Protein 3D79 (pdb70)

Foldseek 3Di:
DKAWDDLVLLVVQLVQCCVQFNNVVSVVLGDSPWTWIWDDPDDQWIFIATNNAGFWIDGPSDIDGALVNVQVVLVVDQCVPTGQEFEFEPVCQVCLLVPDADWLLGTQAHHQQFAFQDKHWYAYDPSRRTFFIFTARHHRVVSNVDNGDGGTDTDHGCPDPVNVVRD

Solvent-accessible surface area: 8976 Å² total; per-residue (Å²): 176,104,105,116,20,60,147,164,50,8,106,91,5,39,50,24,0,32,155,19,7,33,100,126,35,1,124,150,5,3,62,133,176,30,106,6,45,16,21,102,66,61,179,96,1,49,10,0,18,1,78,86,98,35,15,0,0,34,70,157,86,78,1,0,0,0,0,22,4,0,73,85,19,15,99,109,82,73,1,71,148,20,39,29,33,0,4,0,43,151,50,18,29,81,118,3,24,131,44,41,21,1,84,1,82,10,18,71,32,1,26,87,51,2,141,127,53,26,26,0,0,0,0,20,77,150,150,1,65,5,7,0,0,0,61,2,74,18,30,0,129,60,1,99,149,106,107,183,35,83,0,0,101,21,35,2,27,11,164,28,132,9,54,100,104,13,73

Organism: Pyrococcus horikoshii (strain ATCC 700860 / DSM 12428 / JCM 9974 / NBRC 100139 / OT-3) (NCBI:txid70601)

Nearest PDB structures (foldseek)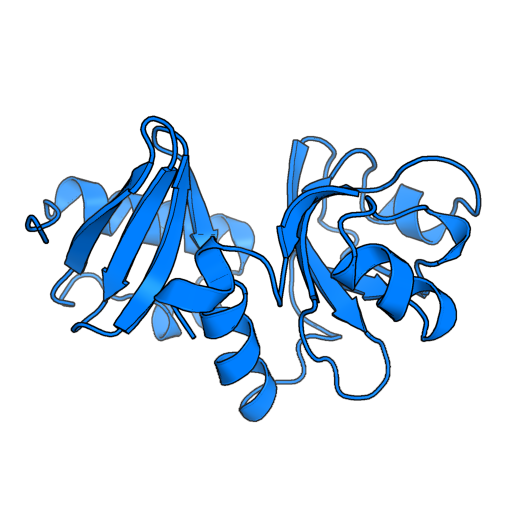:
  3d79-assembly1_A  TM=1.006E+00  e=1.128E-37  Pyrococcus horikoshii
  1q7h-assembly1_A  TM=8.222E-01  e=7.011E-16  Thermoplasma acidophilum DSM 1728
  3r90-assembly1_D  TM=7.832E-01  e=5.324E-13  Homo sapiens
  2cx1-assembly1_A  TM=7.766E-01  e=1.060E-12  Aeropyrum pernix K1
  1it7-assembly1_B  TM=7.698E-01  e=1.100E-09  Pyrococcus horikoshii

Structure (mmCIF, N/CA/C/O backbone):
data_3D79
#
_entry.id   3D79
#
_cell.length_a   52.921
_cell.length_b   52.921
_cell.length_c   133.313
_cell.angle_alpha   90.000
_cell.angle_beta   90.000
_cell.angle_gamma   120.000
#
_symmetry.space_group_name_H-M   'P 32 2 1'
#
loop_
_entity.id
_entity.type
_entity.pdbx_description
1 polymer 'Putative uncharacterized protein PH0734'
2 water water
#
loop_
_atom_site.group_PDB
_atom_site.id
_atom_site.type_symbol
_atom_site.label_atom_id
_atom_site.label_alt_id
_atom_site.label_comp_id
_atom_site.label_asym_id
_atom_site.label_entity_id
_atom_site.label_seq_id
_atom_site.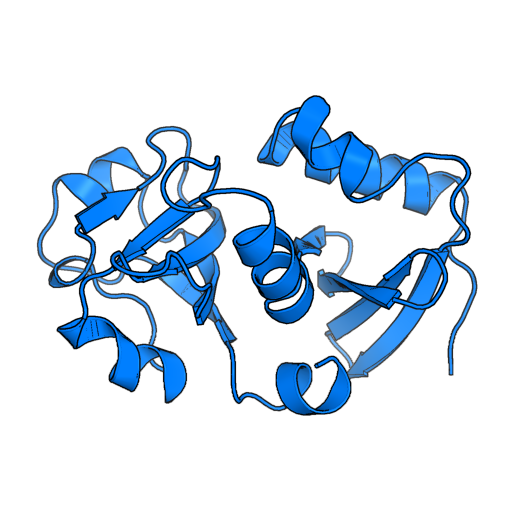pdbx_PDB_ins_code
_atom_site.Cartn_x
_atom_site.Cartn_y
_atom_site.Cartn_z
_atom_site.occupancy
_atom_site.B_iso_or_equiv
_atom_site.auth_seq_id
_atom_site.auth_comp_id
_atom_site.auth_asym_id
_atom_site.auth_atom_id
_atom_site.pdbx_PDB_model_num
ATOM 1 N N . ILE A 1 12 ? -25.182 31.653 26.703 1.00 35.99 5 ILE A N 1
ATOM 2 C CA . ILE A 1 12 ? -24.635 32.428 27.859 1.00 35.97 5 ILE A CA 1
ATOM 3 C C . ILE A 1 12 ? -23.106 32.412 27.901 1.00 35.57 5 ILE A C 1
ATOM 4 O O . ILE A 1 12 ? -22.473 31.398 27.593 1.00 35.55 5 ILE A O 1
ATOM 9 N N . LYS A 1 13 ? -22.525 33.543 28.292 1.00 34.91 6 LYS A N 1
ATOM 10 C CA . LYS A 1 13 ? -21.074 33.688 28.341 1.00 34.25 6 LYS A CA 1
ATOM 11 C C . LYS A 1 13 ? -20.510 33.362 29.724 1.00 33.49 6 LYS A C 1
ATOM 12 O O . LYS A 1 13 ? -20.934 33.936 30.730 1.00 33.85 6 LYS A O 1
ATOM 18 N N . HIS A 1 14 ? -19.561 32.429 29.757 1.00 32.26 7 HIS A N 1
ATOM 19 C CA . HIS A 1 14 ? -18.895 32.012 30.988 1.00 31.06 7 HIS A CA 1
ATOM 20 C C . HIS A 1 14 ? -17.450 32.500 30.971 1.00 29.74 7 HIS A C 1
ATOM 21 O O . HIS A 1 14 ? -16.806 32.456 29.923 1.00 29.50 7 HIS A O 1
ATOM 28 N N . PRO A 1 15 ? -16.929 32.958 32.127 1.00 28.38 8 PRO A N 1
ATOM 29 C CA . PRO A 1 15 ? -15.551 33.448 32.150 1.00 27.16 8 PRO A CA 1
ATOM 30 C C . PRO A 1 15 ? -14.531 32.343 31.881 1.00 25.89 8 PRO A C 1
ATOM 31 O O . PRO A 1 15 ? -14.700 31.211 32.343 1.00 25.66 8 PRO A O 1
ATOM 35 N N . LEU A 1 16 ? -13.488 32.676 31.127 1.00 24.16 9 LEU A N 1
ATOM 36 C CA . LEU A 1 16 ? -12.406 31.740 30.881 1.00 22.92 9 LEU A CA 1
ATOM 37 C C . LEU A 1 16 ? -11.351 31.905 31.963 1.00 21.78 9 LEU A C 1
ATOM 38 O O . LEU A 1 16 ? -10.997 33.033 32.320 1.00 21.38 9 LEU A O 1
ATOM 43 N N . SER A 1 17 ? -10.851 30.780 32.474 1.00 20.55 10 SER A N 1
ATOM 44 C CA . SER A 1 17 ? -9.807 30.783 33.502 1.00 19.49 10 SER A CA 1
ATOM 45 C C . SER A 1 17 ? -8.492 31.345 32.967 1.00 18.58 10 SER A C 1
ATOM 46 O O . SER A 1 17 ? -8.226 31.292 31.766 1.00 17.95 10 SER A O 1
ATOM 49 N N . LYS A 1 18 ? -7.679 31.881 33.875 1.00 17.77 11 LYS A N 1
ATOM 50 C CA . LYS A 1 18 ? -6.338 32.371 33.558 1.00 17.15 11 LYS A CA 1
ATOM 51 C C . LYS A 1 18 ? -5.476 31.288 32.898 1.00 17.54 11 LYS A C 1
ATOM 52 O O . LYS A 1 18 ? -4.739 31.566 31.953 1.00 17.08 11 LYS A O 1
ATOM 58 N N . LYS A 1 19 ? -5.570 30.060 33.409 1.00 17.95 12 LYS A N 1
ATOM 59 C CA . LYS A 1 19 ? -4.860 28.927 32.818 1.00 18.57 12 LYS A CA 1
ATOM 60 C C . LYS A 1 19 ? -5.250 28.753 31.345 1.00 18.16 12 LYS A C 1
ATOM 61 O O . LYS A 1 19 ? -4.383 28.595 30.477 1.00 18.33 12 LYS A O 1
ATOM 67 N N . ASP A 1 20 ? -6.550 28.808 31.065 1.00 17.84 13 ASP A N 1
ATOM 68 C CA . ASP A 1 20 ? -7.035 28.681 29.694 1.00 18.20 13 ASP A CA 1
ATOM 69 C C . ASP A 1 20 ? -6.617 29.855 28.809 1.00 17.52 13 ASP A C 1
ATOM 70 O O . ASP A 1 20 ? -6.244 29.657 27.653 1.00 17.41 13 ASP A O 1
ATOM 75 N N . VAL A 1 21 ? -6.658 31.071 29.358 1.00 16.89 14 VAL A N 1
ATOM 76 C CA . VAL A 1 21 ? -6.203 32.259 28.624 1.00 16.13 14 VAL A CA 1
ATOM 77 C C . VAL A 1 21 ? -4.738 32.098 28.205 1.00 15.92 14 VAL A C 1
ATOM 78 O O . VAL A 1 21 ? -4.378 32.341 27.051 1.00 15.48 14 VAL A O 1
ATOM 82 N N . LYS A 1 22 ? -3.901 31.663 29.140 1.00 15.97 15 LYS A N 1
ATOM 83 C CA . LYS A 1 22 ? -2.484 31.482 28.861 1.00 16.05 15 LYS A CA 1
ATOM 84 C C . LYS A 1 22 ? -2.250 30.419 27.789 1.00 16.34 15 LYS A C 1
ATOM 85 O O . LYS A 1 22 ? -1.366 30.570 26.946 1.00 16.08 15 LYS A O 1
ATOM 91 N N . GLU A 1 23 ? -3.050 29.358 27.815 1.00 16.62 16 GLU A N 1
ATOM 92 C CA . GLU A 1 23 ? -2.921 28.306 26.804 1.00 17.40 16 GLU A CA 1
ATOM 93 C C . GLU A 1 23 ? -3.332 28.802 25.414 1.00 16.72 16 GLU A C 1
ATOM 94 O O . GLU A 1 23 ? -2.717 28.418 24.419 1.00 16.78 16 GLU A O 1
ATOM 100 N N . ILE A 1 24 ? -4.349 29.661 25.341 1.00 16.00 17 ILE A N 1
ATOM 101 C CA . ILE A 1 24 ? -4.730 30.265 24.059 1.00 15.57 17 ILE A CA 1
ATOM 102 C C . ILE A 1 24 ? -3.576 31.118 23.531 1.00 15.24 17 ILE A C 1
ATOM 103 O O . ILE A 1 24 ? -3.194 31.006 22.369 1.00 14.77 17 ILE A O 1
ATOM 108 N N . ILE A 1 25 ? -2.998 31.949 24.398 1.00 14.85 18 ILE A N 1
ATOM 109 C CA . ILE A 1 25 ? -1.845 32.764 24.015 1.00 14.67 18 ILE A CA 1
ATOM 110 C C . ILE A 1 25 ? -0.704 31.893 23.479 1.00 14.69 18 ILE A C 1
ATOM 111 O O . ILE A 1 25 ? -0.103 32.208 22.447 1.00 14.29 18 ILE A O 1
ATOM 116 N N . ALA A 1 26 ? -0.422 30.798 24.183 1.00 14.82 19 ALA A N 1
ATOM 117 C CA . ALA A 1 26 ? 0.618 29.858 23.770 1.00 15.29 19 ALA A CA 1
ATOM 118 C C . ALA A 1 26 ? 0.347 29.306 22.366 1.00 15.46 19 ALA A C 1
ATOM 119 O O . ALA A 1 26 ? 1.238 29.293 21.514 1.00 15.91 19 ALA A O 1
ATOM 121 N N . GLN A 1 27 ? -0.892 28.889 22.126 1.00 15.84 20 GLN A N 1
ATOM 122 C CA . GLN A 1 27 ? -1.292 28.354 20.823 1.00 16.55 20 GLN A CA 1
ATOM 123 C C . GLN A 1 27 ? -1.141 29.392 19.711 1.00 16.50 20 GLN A C 1
ATOM 124 O O . GLN A 1 27 ? -0.562 29.107 18.667 1.00 16.93 20 GLN A O 1
ATOM 130 N N . LEU A 1 28 ? -1.644 30.602 19.950 1.00 16.58 21 LEU A N 1
ATOM 131 C CA . LEU A 1 28 ? -1.553 31.682 18.969 1.00 16.63 21 LEU A CA 1
ATOM 132 C C . LEU A 1 28 ? -0.103 32.048 18.670 1.00 17.08 21 LEU A C 1
ATOM 133 O O . LEU A 1 28 ? 0.266 32.277 17.519 1.00 17.32 21 LEU A O 1
ATOM 138 N N . SER A 1 29 ? 0.721 32.085 19.714 1.00 17.27 22 SER A N 1
ATOM 139 C CA . SER A 1 29 ? 2.134 32.423 19.558 1.00 17.99 22 SER A CA 1
ATOM 140 C C . SER A 1 29 ? 2.878 31.403 18.701 1.00 17.74 22 SER A C 1
ATOM 141 O O . SER A 1 29 ? 3.726 31.771 17.887 1.00 17.91 22 SER A O 1
ATOM 144 N N . GLN A 1 30 ? 2.549 30.128 18.874 1.00 18.14 23 GLN A N 1
ATOM 145 C CA . GLN A 1 30 ? 3.165 29.084 18.062 1.00 18.45 23 GLN A CA 1
ATOM 146 C C . GLN A 1 30 ? 2.751 29.216 16.597 1.00 18.34 23 GLN A C 1
ATOM 147 O O . GLN A 1 30 ? 3.583 29.094 15.695 1.00 18.62 23 GLN A O 1
ATOM 153 N N . MET A 1 31 ? 1.467 29.479 16.377 1.00 17.55 24 MET A N 1
ATOM 154 C CA . MET A 1 31 ? 0.912 29.546 15.026 1.00 17.42 24 MET A CA 1
ATOM 155 C C . MET A 1 31 ? 1.323 30.805 14.268 1.00 17.48 24 MET A C 1
ATOM 156 O O . MET A 1 31 ? 1.724 30.726 13.103 1.00 18.06 24 MET A O 1
ATOM 161 N N . PHE A 1 32 ? 1.233 31.961 14.929 1.00 17.65 25 PHE A N 1
ATOM 162 C CA . PHE A 1 32 ? 1.390 33.257 14.250 1.00 18.15 25 PHE A CA 1
ATOM 163 C C . PHE A 1 32 ? 2.645 34.035 14.625 1.00 19.16 25 PHE A C 1
ATOM 164 O O . PHE A 1 32 ? 2.959 35.054 14.002 1.00 19.07 25 PHE A O 1
ATOM 172 N N . GLY A 1 33 ? 3.347 33.562 15.647 1.00 20.12 26 GLY A N 1
ATOM 173 C CA . GLY A 1 33 ? 4.446 34.321 16.217 1.00 21.73 26 GLY A CA 1
ATOM 174 C C . GLY A 1 33 ? 3.916 35.226 17.307 1.00 22.98 26 GLY A C 1
ATOM 175 O O . GLY A 1 33 ? 2.749 35.631 17.286 1.00 22.70 26 GLY A O 1
ATOM 176 N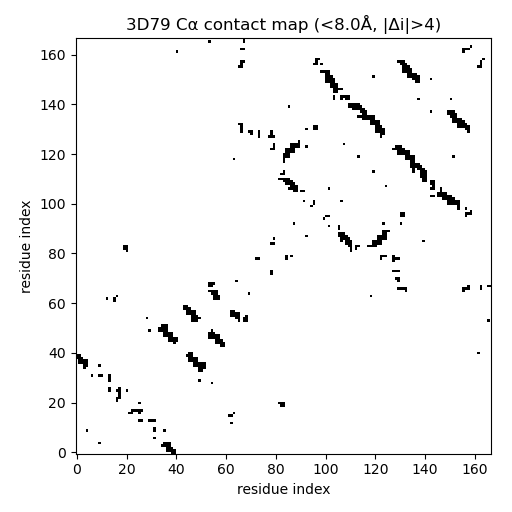 N . GLU A 1 34 ? 4.786 35.554 18.256 1.00 24.25 27 GLU A N 1
ATOM 177 C CA . GLU A 1 34 ? 4.394 36.317 19.437 1.00 25.88 27 GLU A CA 1
ATOM 178 C C . GLU A 1 34 ? 3.830 37.702 19.095 1.00 26.15 27 GLU A C 1
ATOM 179 O O . GLU A 1 34 ? 2.919 38.177 19.770 1.00 26.59 27 GLU A O 1
ATOM 185 N N . GLU A 1 35 ? 4.345 38.331 18.040 1.00 26.84 28 GLU A N 1
ATOM 186 C CA . GLU A 1 35 ? 3.903 39.675 17.652 1.00 27.39 28 GLU A CA 1
ATOM 187 C C . GLU A 1 35 ? 2.429 39.729 17.234 1.00 27.13 28 GLU A C 1
ATOM 188 O O . GLU A 1 35 ? 1.655 40.525 17.777 1.00 27.50 28 GLU A O 1
ATOM 194 N N . ILE A 1 36 ? 2.048 38.887 16.275 1.00 26.38 29 ILE A N 1
ATOM 195 C CA . ILE A 1 36 ? 0.659 38.821 15.814 1.00 25.63 29 ILE A CA 1
ATOM 196 C C . ILE A 1 36 ? -0.266 38.361 16.942 1.00 25.21 29 ILE A C 1
ATOM 197 O O . ILE A 1 36 ? -1.326 38.957 17.168 1.00 25.05 29 ILE A O 1
ATOM 202 N N . ALA A 1 37 ? 0.155 37.317 17.654 1.00 24.74 30 ALA A N 1
ATOM 203 C CA . ALA A 1 37 ? -0.593 36.771 18.784 1.00 24.70 30 ALA A CA 1
ATOM 204 C C . ALA A 1 37 ? -0.905 37.820 19.850 1.00 24.70 30 ALA A C 1
ATOM 205 O O . ALA A 1 37 ? -2.023 37.871 20.365 1.00 24.47 30 ALA A O 1
ATOM 207 N N . ARG A 1 38 ? 0.087 38.656 20.162 1.00 24.99 31 ARG A N 1
ATOM 208 C CA . ARG A 1 38 ? -0.035 39.664 21.218 1.00 25.65 31 ARG A CA 1
ATOM 209 C C . ARG A 1 38 ? -1.174 40.644 20.962 1.00 24.75 31 ARG A C 1
ATOM 210 O O . ARG A 1 38 ? -1.869 41.047 21.895 1.00 25.14 31 ARG A O 1
ATOM 218 N N . LYS A 1 39 ? -1.377 41.019 19.702 1.00 24.14 32 LYS A N 1
ATOM 219 C CA . LYS A 1 39 ? -2.470 41.929 19.374 1.00 23.76 32 LYS A CA 1
ATOM 220 C C . LYS A 1 39 ? -3.836 41.246 19.457 1.00 22.69 32 LYS A C 1
ATOM 221 O O . LYS A 1 39 ? -4.844 41.910 19.685 1.00 22.77 32 LYS A O 1
ATOM 227 N N . MET A 1 40 ? -3.863 39.923 19.299 1.00 21.14 33 MET A N 1
ATOM 228 C CA . MET A 1 40 ? -5.120 39.176 19.381 1.00 19.83 33 MET A CA 1
ATOM 229 C C . MET A 1 40 ? -5.576 38.939 20.815 1.00 19.23 33 MET A C 1
ATOM 230 O O . MET A 1 40 ? -6.773 38.915 21.087 1.00 19.18 33 MET A O 1
ATOM 235 N N . LEU A 1 41 ? -4.620 38.736 21.717 1.00 18.00 34 LEU A N 1
ATOM 236 C CA . LEU A 1 41 ? -4.923 38.398 23.110 1.00 17.77 34 LEU A CA 1
ATOM 237 C C . LEU A 1 41 ? -3.719 38.622 24.019 1.00 17.58 34 LEU A C 1
ATOM 238 O O . LEU A 1 41 ? -2.603 38.197 23.711 1.00 17.61 34 LEU A O 1
ATOM 243 N N . ASN A 1 42 ? -3.949 39.274 25.152 1.00 17.76 35 ASN A N 1
ATOM 244 C CA . ASN A 1 42 ? -2.919 39.351 26.181 1.00 17.81 35 ASN A CA 1
ATOM 245 C C . ASN A 1 42 ? -3.431 38.790 27.494 1.00 17.16 35 ASN A C 1
ATOM 246 O O . ASN A 1 42 ? -4.647 38.664 27.691 1.00 17.12 35 ASN A O 1
ATOM 251 N N . LYS A 1 43 ? -2.506 38.458 28.389 1.00 16.76 36 LYS A N 1
ATOM 252 C CA . LYS A 1 43 ? -2.844 37.708 29.606 1.00 16.73 36 LYS A CA 1
ATOM 253 C C . LYS A 1 43 ? -3.707 38.475 30.606 1.00 16.53 36 LYS A C 1
ATOM 254 O O . LYS A 1 43 ? -4.126 37.919 31.619 1.00 16.38 36 LYS A O 1
ATOM 260 N N . LYS A 1 44 ? -3.961 39.752 30.324 1.00 16.61 37 LYS A N 1
ATOM 261 C CA . LYS A 1 44 ? -4.779 40.576 31.214 1.00 17.11 37 LYS A CA 1
ATOM 262 C C . LYS A 1 44 ? -6.194 40.823 30.685 1.00 17.11 37 LYS A C 1
ATOM 263 O O . LYS A 1 44 ? -7.014 41.417 31.382 1.00 17.24 37 LYS A O 1
ATOM 269 N N . ASP A 1 45 ? -6.484 40.347 29.470 1.00 17.26 38 ASP A N 1
ATOM 270 C CA . ASP A 1 45 ? -7.789 40.577 28.836 1.00 17.70 38 ASP A CA 1
ATOM 271 C C . ASP A 1 45 ? -8.918 39.810 29.521 1.00 17.79 38 ASP A C 1
ATOM 272 O O . ASP A 1 45 ? -8.700 38.724 30.055 1.00 17.72 38 ASP A O 1
ATOM 277 N N . GLU A 1 46 ? -10.123 40.377 29.497 1.00 18.12 39 GLU A N 1
ATOM 278 C CA . GLU A 1 46 ? -11.299 39.663 29.973 1.00 18.78 39 GLU A CA 1
ATOM 279 C C . GLU A 1 46 ? -11.764 38.716 28.876 1.00 18.61 39 GLU A C 1
ATOM 280 O O . GLU A 1 46 ? -12.203 39.158 27.813 1.00 18.90 39 GLU A O 1
ATOM 286 N N . VAL A 1 47 ? -11.661 37.418 29.143 1.00 18.39 40 VAL A N 1
ATOM 287 C CA . VAL A 1 47 ? -11.976 36.402 28.146 1.00 18.19 40 VAL A CA 1
ATOM 288 C C . VAL A 1 47 ? -13.185 35.593 28.595 1.00 18.78 40 VAL A C 1
ATOM 289 O O . VAL A 1 47 ? -13.278 35.186 29.754 1.00 18.67 40 VAL A O 1
ATOM 293 N N . LYS A 1 48 ? -14.116 35.392 27.669 1.00 19.18 41 LYS A N 1
ATOM 294 C CA . LYS A 1 48 ? -15.354 34.685 27.952 1.00 20.10 41 LYS A CA 1
ATOM 295 C C . LYS A 1 48 ? -15.581 33.624 26.888 1.00 20.38 41 LYS A C 1
ATOM 296 O O . LYS A 1 48 ? -15.028 33.705 25.790 1.00 20.05 41 LYS A O 1
ATOM 302 N N . VAL A 1 49 ? -16.385 32.621 27.215 1.00 20.93 42 VAL A N 1
ATOM 303 C CA . VAL A 1 49 ? -16.720 31.587 26.239 1.00 21.24 42 VAL A CA 1
ATOM 304 C C . VAL A 1 49 ? -18.232 31.457 26.098 1.00 21.37 42 VAL A C 1
ATOM 305 O O . VAL A 1 49 ? -18.958 31.429 27.098 1.00 21.66 42 VAL A O 1
ATOM 309 N N . ALA A 1 50 ? -18.687 31.406 24.849 1.00 21.14 43 ALA A N 1
ATOM 310 C CA . ALA A 1 50 ? -20.089 31.165 24.523 1.00 21.43 43 ALA A CA 1
ATOM 311 C C . ALA A 1 50 ? -20.206 29.903 23.682 1.00 21.48 43 ALA A C 1
ATOM 312 O O . ALA A 1 50 ? -19.312 29.580 22.901 1.00 21.45 43 ALA A O 1
ATOM 314 N N . GLU A 1 51 ? -21.305 29.178 23.854 1.00 21.71 44 GLU A N 1
ATOM 315 C CA . GLU A 1 51 ? -21.531 27.977 23.066 1.00 22.10 44 GLU A CA 1
ATOM 316 C C . GLU A 1 51 ? -22.167 28.335 21.732 1.00 21.97 44 GLU A C 1
ATOM 317 O O . GLU A 1 51 ? -23.137 29.093 21.683 1.00 22.28 44 GLU A O 1
ATOM 323 N N . PHE A 1 52 ? -21.605 27.801 20.650 1.00 21.93 45 PHE A N 1
ATOM 324 C CA . PHE A 1 52 ? -22.286 27.838 19.363 1.00 21.90 45 PHE A CA 1
ATOM 325 C C . PHE A 1 52 ? -23.090 26.548 19.187 1.00 22.07 45 PHE A C 1
ATOM 326 O O . PHE A 1 52 ? -24.292 26.594 18.942 1.00 22.18 45 PHE A O 1
ATOM 334 N N . ASP A 1 53 ? -22.410 25.410 19.288 1.00 22.44 46 ASP A N 1
ATOM 335 C CA . ASP A 1 53 ? -23.082 24.103 19.337 1.00 22.87 46 ASP A CA 1
ATOM 336 C C . ASP A 1 53 ? -22.318 23.131 20.232 1.00 22.97 46 ASP A C 1
ATOM 337 O O . ASP A 1 53 ? -21.428 23.543 20.973 1.00 23.05 46 ASP A O 1
ATOM 342 N N . LYS A 1 54 ? -22.655 21.844 20.166 1.00 23.18 47 LYS A N 1
ATOM 343 C CA . LYS A 1 54 ? -22.117 20.880 21.130 1.00 23.15 47 LYS A CA 1
ATOM 344 C C . LYS A 1 54 ? -20.657 20.478 20.904 1.00 23.21 47 LYS A C 1
ATOM 345 O O . LYS A 1 54 ? -20.053 19.822 21.759 1.00 23.31 47 LYS A O 1
ATOM 351 N N . THR A 1 55 ? -20.091 20.868 19.764 1.00 23.12 48 THR A N 1
ATOM 352 C CA . THR A 1 55 ? -18.677 20.626 19.516 1.00 23.17 48 THR A CA 1
ATOM 353 C C . THR A 1 55 ? -17.894 21.933 19.318 1.00 22.41 48 THR A C 1
ATOM 354 O O . THR A 1 55 ? -16.675 21.903 19.147 1.00 22.76 48 THR A O 1
ATOM 358 N N . THR A 1 56 ? -18.595 23.065 19.371 1.00 21.64 49 THR A N 1
ATOM 359 C CA . THR A 1 56 ? -18.018 24.352 18.957 1.00 21.00 49 THR A CA 1
ATOM 360 C C . THR A 1 56 ? -18.303 25.480 19.938 1.00 20.46 49 THR A C 1
ATOM 361 O O . THR A 1 56 ? -19.456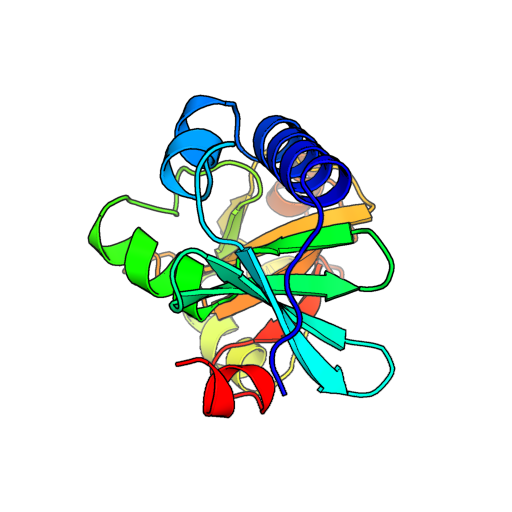 25.759 20.261 1.00 20.58 49 THR A O 1
ATOM 365 N N . GLU A 1 57 ? -17.239 26.140 20.391 1.00 20.01 50 GLU A N 1
ATOM 366 C CA . GLU A 1 57 ? -17.370 27.296 21.271 1.00 19.43 50 GLU A CA 1
ATOM 367 C C . GLU A 1 57 ? -16.814 28.542 20.594 1.00 18.70 50 GLU A C 1
ATOM 368 O O . GLU A 1 57 ? -15.958 28.446 19.717 1.00 18.66 50 GLU A O 1
ATOM 374 N N . ILE A 1 58 ? -17.319 29.698 21.018 1.00 18.10 51 ILE A N 1
ATOM 375 C CA . ILE A 1 58 ? -16.825 31.004 20.583 1.00 17.51 51 ILE A CA 1
ATOM 376 C C . ILE A 1 58 ? -16.115 31.662 21.767 1.00 17.12 51 ILE A C 1
ATOM 377 O O . ILE A 1 58 ? -16.674 31.766 22.857 1.00 17.08 51 ILE A O 1
ATOM 382 N N . ILE A 1 59 ? -14.870 32.072 21.557 1.00 16.45 52 ILE A N 1
ATOM 383 C CA . ILE A 1 59 ? -14.104 32.735 22.607 1.00 15.99 52 ILE A CA 1
ATOM 384 C C . ILE A 1 59 ? -14.118 34.237 22.342 1.00 15.85 52 ILE A C 1
ATOM 385 O O . ILE A 1 59 ? -13.710 34.683 21.266 1.00 15.24 52 ILE A O 1
ATOM 390 N N . LEU A 1 60 ? -14.592 34.996 23.329 1.00 16.33 53 LEU A N 1
ATOM 391 C CA . LEU A 1 60 ? -14.684 36.447 23.240 1.00 16.80 53 LEU A CA 1
ATOM 392 C C . LEU A 1 60 ? -13.577 37.095 24.053 1.00 17.11 53 LEU A C 1
ATOM 393 O O . LEU A 1 60 ? -13.309 36.679 25.179 1.00 17.66 53 LEU A O 1
ATOM 398 N N . VAL A 1 61 ? -12.933 38.100 23.469 1.00 17.23 54 VAL A N 1
ATOM 399 C CA . VAL A 1 61 ? -11.884 38.857 24.149 1.00 17.30 54 VAL A CA 1
ATOM 400 C C . VAL A 1 61 ? -12.391 40.283 24.300 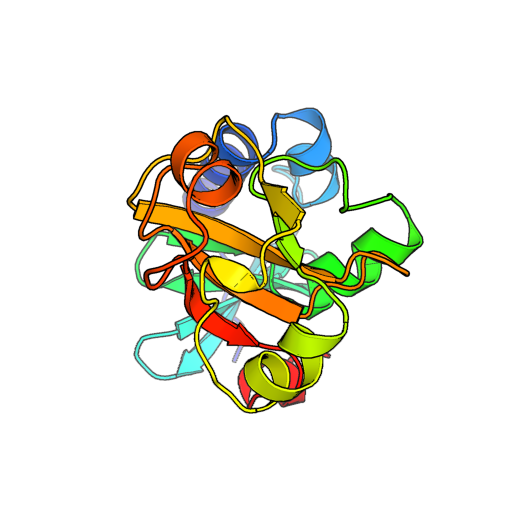1.00 17.78 54 VAL A C 1
ATOM 401 O O . VAL A 1 61 ? -12.608 40.975 23.304 1.00 17.23 54 VAL A O 1
ATOM 405 N N . ASN A 1 62 ? -12.589 40.703 25.548 1.00 18.41 55 ASN A N 1
ATOM 406 C CA . ASN A 1 62 ? -13.219 41.992 25.858 1.00 19.40 55 ASN A CA 1
ATOM 407 C C . ASN A 1 62 ? -14.490 42.204 25.029 1.00 20.04 55 ASN A C 1
ATOM 408 O O . ASN A 1 62 ? -14.676 43.244 24.380 1.00 20.36 55 ASN A O 1
ATOM 413 N N . ASP A 1 63 ? -15.332 41.169 25.054 1.00 20.48 56 ASP A N 1
ATOM 414 C CA . ASP A 1 63 ? -16.655 41.115 24.416 1.00 21.28 56 ASP A CA 1
ATOM 415 C C . ASP A 1 63 ? -16.688 41.038 22.883 1.00 21.13 56 ASP A C 1
ATOM 416 O O . ASP A 1 63 ? -17.769 41.033 22.283 1.00 21.52 56 ASP A O 1
ATOM 421 N N . LYS A 1 64 ? -15.526 40.961 22.242 1.00 20.56 57 LYS A N 1
ATOM 422 C CA . LYS A 1 64 ? -15.515 40.753 20.794 1.00 19.91 57 LYS A CA 1
ATOM 423 C C . LYS A 1 64 ? -15.215 39.289 20.458 1.00 18.84 57 LYS A C 1
ATOM 424 O O . LYS A 1 64 ? -14.273 38.715 20.997 1.00 17.85 57 LYS A O 1
ATOM 430 N N . PRO A 1 65 ? -16.042 38.676 19.588 1.00 17.94 58 PRO A N 1
ATOM 431 C CA . PRO A 1 65 ? -15.797 37.293 19.174 1.00 17.19 58 PRO A CA 1
ATOM 432 C C . PRO A 1 65 ? -14.464 37.193 18.445 1.00 16.54 58 PRO A C 1
ATOM 433 O O . PRO A 1 65 ? -14.261 37.863 17.428 1.00 16.71 58 PRO A O 1
ATOM 437 N N . MET A 1 66 ? -13.559 36.376 18.975 1.00 15.65 59 MET A N 1
ATOM 438 C CA . MET A 1 66 ? -12.211 36.290 18.430 1.00 14.71 59 MET A CA 1
ATOM 439 C C . MET A 1 66 ? -11.846 34.912 17.896 1.00 14.29 59 MET A C 1
ATOM 440 O O . MET A 1 66 ? -11.257 34.810 16.822 1.00 13.76 59 MET A O 1
ATOM 445 N N . PHE A 1 67 ? -12.175 33.861 18.649 1.00 14.18 60 PHE A N 1
ATOM 446 C CA . PHE A 1 67 ? -11.713 32.517 18.293 1.00 14.29 60 PHE A CA 1
ATOM 447 C C . PHE A 1 67 ? -12.806 31.471 18.286 1.00 15.04 60 PHE A C 1
ATOM 448 O O . PHE A 1 67 ? -13.793 31.574 19.021 1.00 14.82 60 PHE A O 1
ATOM 456 N N . ILE A 1 68 ? -12.592 30.460 17.450 1.00 15.65 61 ILE A N 1
ATOM 457 C CA . ILE A 1 68 ? -13.343 29.210 17.515 1.00 16.82 61 ILE A CA 1
ATOM 458 C C . ILE A 1 68 ? -12.600 28.279 18.463 1.00 17.48 61 ILE A C 1
ATOM 459 O O . ILE A 1 68 ? -11.371 28.281 18.502 1.00 17.16 61 ILE A O 1
ATOM 464 N N . ARG A 1 69 ? -13.333 27.504 19.254 1.00 18.90 62 ARG A N 1
ATOM 465 C CA . ARG A 1 69 ? -12.696 26.443 20.018 1.00 20.75 62 ARG A CA 1
ATOM 466 C C . ARG A 1 69 ? -13.367 25.116 19.709 1.00 22.13 62 ARG A C 1
ATOM 467 O O . ARG A 1 69 ? -14.593 25.002 19.754 1.00 21.81 62 ARG A O 1
ATOM 475 N N . ARG A 1 70 ? -12.537 24.148 19.336 1.00 23.96 63 ARG A N 1
ATOM 476 C CA . ARG A 1 70 ? -12.948 22.765 19.147 1.00 26.15 63 ARG A CA 1
ATOM 477 C C . ARG A 1 70 ? -12.116 21.957 20.126 1.00 27.26 63 ARG A C 1
ATOM 478 O O . ARG A 1 70 ? -10.887 21.900 20.000 1.00 27.58 63 ARG A O 1
ATOM 486 N N . LYS A 1 71 ? -12.798 21.341 21.092 1.00 28.62 64 LYS A N 1
ATOM 487 C CA . LYS A 1 71 ? -12.187 20.762 22.302 1.00 29.70 64 LYS A CA 1
ATOM 488 C C . LYS A 1 71 ? -11.274 21.738 23.052 1.00 29.66 64 LYS A C 1
ATOM 489 O O . LYS A 1 71 ? -11.774 22.649 23.720 1.00 30.28 64 LYS A O 1
ATOM 495 N N . ASP A 1 72 ? -9.959 21.573 22.938 1.00 29.25 65 ASP A N 1
ATOM 496 C CA . ASP A 1 72 ? -9.031 22.481 23.606 1.00 28.51 65 ASP A CA 1
ATOM 497 C C . ASP A 1 72 ? -8.208 23.308 22.619 1.00 27.32 65 ASP A C 1
ATOM 498 O O . ASP A 1 72 ? -7.311 24.055 23.029 1.00 27.78 65 ASP A O 1
ATOM 503 N N . LEU A 1 73 ? -8.532 23.196 21.330 1.00 25.28 66 LEU A N 1
ATOM 504 C CA . LEU A 1 73 ? -7.777 23.899 20.287 1.00 23.15 66 LEU A CA 1
ATOM 505 C C . LEU A 1 73 ? -8.528 25.105 19.739 1.00 21.55 66 LEU A C 1
ATOM 506 O O . LEU A 1 73 ? -9.722 25.024 19.451 1.00 20.58 66 LEU A O 1
ATOM 511 N N . ILE A 1 74 ? -7.810 26.218 19.591 1.00 19.47 67 ILE A N 1
ATOM 512 C CA . ILE A 1 74 ? -8.417 27.459 19.127 1.00 17.82 67 ILE A CA 1
ATOM 513 C C . ILE A 1 74 ? -7.827 27.938 17.797 1.00 16.40 67 ILE A C 1
ATOM 514 O O . ILE A 1 74 ? -6.724 27.540 17.400 1.00 15.75 67 ILE A O 1
ATOM 519 N N . PHE A 1 75 ? -8.580 28.800 17.122 1.00 15.12 68 PHE A N 1
ATOM 520 C CA . PHE A 1 75 ? -8.102 29.479 15.921 1.00 14.34 68 PHE A CA 1
ATOM 521 C C . PHE A 1 75 ? -8.945 30.730 15.703 1.00 13.68 68 PHE A C 1
ATOM 522 O O . PHE A 1 75 ? -10.120 30.743 16.055 1.00 13.32 68 PHE A O 1
ATOM 530 N N . PRO A 1 76 ? -8.347 31.804 15.150 1.00 13.48 69 PRO A N 1
ATOM 531 C CA . PRO A 1 76 ? -9.172 32.985 14.879 1.00 13.26 69 PRO A CA 1
ATOM 532 C C . PRO A 1 76 ? -10.408 32.721 14.016 1.00 13.21 69 PRO A C 1
ATOM 533 O O . PRO A 1 76 ? -10.349 31.950 13.055 1.00 13.46 69 PRO A O 1
ATOM 537 N N . LEU A 1 77 ? -11.512 33.373 14.366 1.00 13.43 70 LEU A N 1
ATOM 538 C CA . LEU A 1 77 ? -12.724 33.359 13.548 1.00 13.70 70 LEU A CA 1
ATOM 539 C C . LEU A 1 77 ? -12.511 34.120 12.246 1.00 13.54 70 LEU A C 1
ATOM 540 O O . LEU A 1 77 ? -11.609 34.959 12.146 1.00 14.08 70 LEU A O 1
ATOM 545 N N . VAL A 1 78 ? -13.351 33.837 11.252 1.00 13.68 71 VAL A N 1
ATOM 546 C CA . VAL A 1 78 ? -13.296 34.577 9.986 1.00 13.85 71 VAL A CA 1
ATOM 547 C C . VAL A 1 78 ? -13.535 36.076 10.219 1.00 14.00 71 VAL A C 1
ATOM 548 O O . VAL A 1 78 ? -12.836 36.906 9.625 1.00 14.55 71 VAL A O 1
ATOM 552 N N . ILE A 1 79 ? -14.487 36.420 11.087 1.00 14.44 72 ILE A N 1
ATOM 553 C CA . ILE A 1 79 ? -14.747 37.835 11.414 1.00 15.33 72 ILE A CA 1
ATOM 554 C C . ILE A 1 79 ? -13.514 38.525 12.019 1.00 15.11 72 ILE A C 1
ATOM 555 O O . ILE A 1 79 ? -13.184 39.662 11.642 1.00 15.37 72 ILE A O 1
ATOM 560 N N . ALA A 1 80 ? -12.824 37.830 12.928 1.00 14.76 73 ALA A N 1
ATOM 561 C CA . ALA A 1 80 ? -11.603 38.354 13.548 1.00 15.00 73 ALA A CA 1
ATOM 562 C C . ALA A 1 80 ? -10.521 38.628 12.499 1.00 14.92 73 ALA A C 1
ATOM 563 O O . ALA A 1 80 ? -9.873 39.684 12.511 1.00 14.48 73 ALA A O 1
ATOM 565 N N . LEU A 1 81 ? -10.339 37.674 11.587 1.00 14.69 74 LEU A N 1
ATOM 566 C CA . LEU A 1 81 ? -9.386 37.831 10.497 1.00 15.07 74 LEU A CA 1
ATOM 567 C C . LEU A 1 81 ? -9.825 38.920 9.517 1.00 15.87 74 LEU A C 1
ATOM 568 O O . LEU A 1 81 ? -8.982 39.616 8.940 1.00 15.47 74 LEU A O 1
ATOM 573 N N . TYR A 1 82 ? -11.138 39.053 9.329 1.00 16.46 75 TYR A N 1
ATOM 574 C CA . TYR A 1 82 ? -11.683 40.073 8.430 1.00 18.06 75 TYR A CA 1
ATOM 575 C C . TYR A 1 82 ? -11.318 41.464 8.931 1.00 18.03 75 TYR A C 1
ATOM 576 O O . TYR A 1 82 ? -10.837 42.310 8.165 1.00 18.23 75 TYR A O 1
ATOM 585 N N . ASN A 1 83 ? -11.541 41.695 10.220 1.00 17.76 76 ASN A N 1
ATOM 586 C CA . ASN A 1 83 ? -11.163 42.967 10.830 1.00 17.49 76 ASN A CA 1
ATOM 587 C C . ASN A 1 83 ? -9.661 43.222 10.767 1.00 17.15 76 ASN A C 1
ATOM 588 O O . ASN A 1 83 ? -9.226 44.343 10.493 1.00 16.98 76 ASN A O 1
ATOM 593 N N . LEU A 1 84 ? -8.872 42.172 10.973 1.00 16.19 77 LEU A N 1
ATOM 594 C CA . LEU A 1 84 ? -7.418 42.265 10.839 1.00 15.88 77 LEU A CA 1
ATOM 595 C C . LEU A 1 84 ? -6.965 42.588 9.417 1.00 15.34 77 LEU A C 1
ATOM 596 O O . LEU A 1 84 ? -5.935 43.246 9.232 1.00 15.52 77 LEU A O 1
ATOM 601 N N . SER A 1 85 ? -7.735 42.133 8.424 1.00 15.10 78 SER A N 1
ATOM 602 C CA . SER A 1 85 ? -7.415 42.378 7.006 1.00 15.43 78 SER A CA 1
ATOM 603 C C . SER A 1 85 ? -7.587 43.851 6.599 1.00 15.62 78 SER A C 1
ATOM 604 O O . SER A 1 85 ? -7.171 44.251 5.504 1.00 15.96 78 SER A O 1
ATOM 607 N N . ASP A 1 86 ? -8.202 44.646 7.475 1.00 15.87 79 ASP A N 1
ATOM 608 C CA . ASP A 1 86 ? -8.246 46.104 7.308 1.00 16.40 79 ASP A CA 1
ATOM 609 C C . ASP A 1 86 ? -7.051 46.802 7.964 1.00 16.40 79 ASP A C 1
ATOM 610 O O . ASP A 1 86 ? -6.885 48.024 7.829 1.00 16.66 79 ASP A O 1
ATOM 615 N N . GLU A 1 87 ? -6.237 46.036 8.685 1.00 15.70 80 GLU A N 1
ATOM 616 C CA . GLU A 1 87 ? -5.057 46.579 9.370 1.00 16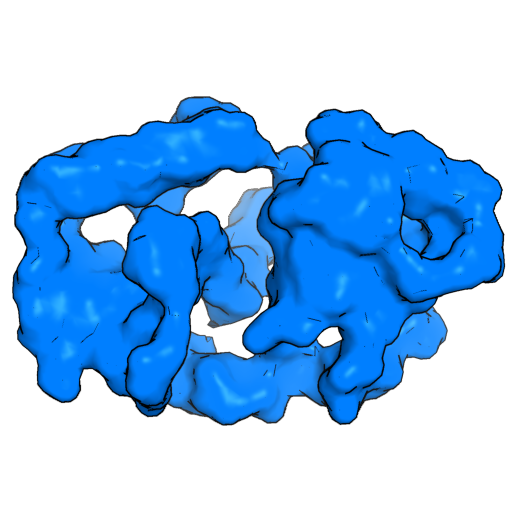.10 80 GLU A CA 1
ATOM 617 C C . GLU A 1 87 ? -3.764 46.113 8.712 1.00 16.09 80 GLU A C 1
ATOM 618 O O . GLU A 1 87 ? -2.800 46.879 8.602 1.00 16.60 80 GLU A O 1
ATOM 624 N N . GLU A 1 88 ? -3.751 44.841 8.311 1.00 15.82 81 GLU A N 1
ATOM 625 C CA . GLU A 1 88 ? -2.575 44.157 7.792 1.00 15.70 81 GLU A CA 1
ATOM 626 C C . GLU A 1 88 ? -2.914 43.452 6.489 1.00 15.43 81 GLU A C 1
ATOM 627 O O . GLU A 1 88 ? -4.073 43.098 6.253 1.00 14.72 81 GLU A O 1
ATOM 633 N N . ASP A 1 89 ? -1.901 43.226 5.660 1.00 14.90 82 ASP A N 1
ATOM 634 C CA . ASP A 1 89 ? -2.084 42.395 4.474 1.00 15.45 82 ASP A CA 1
ATOM 635 C C . ASP A 1 89 ? -1.913 40.924 4.853 1.00 15.16 82 ASP A C 1
ATOM 636 O O . ASP A 1 89 ? -0.791 40.434 5.016 1.00 15.32 82 ASP A O 1
ATOM 641 N N . LEU A 1 90 ? -3.042 40.222 4.980 1.00 15.82 83 LEU A N 1
ATOM 642 C CA . LEU A 1 90 ? -3.037 38.810 5.374 1.00 16.81 83 LEU A CA 1
ATOM 643 C C . LEU A 1 90 ? -2.430 37.895 4.310 1.00 17.30 83 LEU A C 1
ATOM 644 O O . LEU A 1 90 ? -2.113 36.736 4.592 1.00 17.27 83 LEU A O 1
ATOM 649 N N . ARG A 1 91 ? -2.244 38.420 3.100 1.00 17.87 84 ARG A N 1
ATOM 650 C CA . ARG A 1 91 ? -1.607 37.652 2.027 1.00 18.94 84 ARG A CA 1
ATOM 651 C C . ARG A 1 91 ? -0.137 37.343 2.327 1.00 18.66 84 ARG A C 1
ATOM 652 O O . ARG A 1 91 ? 0.500 36.585 1.593 1.00 18.66 84 ARG A O 1
ATOM 660 N N . LYS A 1 92 ? 0.398 37.924 3.402 1.00 18.25 85 LYS A N 1
ATOM 661 C CA . LYS A 1 92 ? 1.777 37.656 3.803 1.00 18.49 85 LYS A CA 1
ATOM 662 C C . LYS A 1 92 ? 1.917 37.058 5.208 1.00 18.15 85 LYS A C 1
ATOM 663 O O . LYS A 1 92 ? 3.022 36.974 5.747 1.00 18.31 85 LYS A O 1
ATOM 669 N N . TRP A 1 93 ? 0.798 36.614 5.778 1.00 17.86 86 TRP A N 1
ATOM 670 C CA . TRP A 1 93 ? 0.752 36.101 7.155 1.00 17.44 86 TRP A CA 1
ATOM 671 C C . TRP A 1 93 ? 1.108 34.621 7.289 1.00 17.11 86 TRP A C 1
ATOM 672 O O . TRP A 1 93 ? 0.977 33.853 6.324 1.00 16.85 86 TRP A O 1
ATOM 683 N N . PRO A 1 94 ? 1.541 34.206 8.496 1.00 16.64 87 PRO A N 1
ATOM 684 C CA . PRO A 1 94 ? 1.709 32.784 8.756 1.00 16.19 87 PRO A CA 1
ATOM 685 C C . PRO A 1 94 ? 0.362 32.075 8.689 1.00 15.48 87 PRO A C 1
ATOM 686 O O . PRO A 1 94 ? -0.683 32.694 8.949 1.00 15.04 87 PRO A O 1
ATOM 690 N N . ARG A 1 95 ? 0.408 30.796 8.327 1.00 15.14 88 ARG A N 1
ATOM 691 C CA . ARG A 1 95 ? -0.765 29.913 8.223 1.00 14.67 88 ARG A CA 1
ATOM 692 C C . ARG A 1 95 ? -1.754 30.303 7.122 1.00 14.54 88 ARG A C 1
ATOM 693 O O . ARG A 1 95 ? -2.890 29.836 7.114 1.00 14.69 88 ARG A O 1
ATOM 701 N N . ARG A 1 96 ? -1.309 31.144 6.191 1.00 14.07 89 ARG A N 1
ATOM 702 C CA . ARG A 1 96 ? -2.141 31.575 5.073 1.00 13.95 89 ARG A CA 1
ATOM 703 C C . ARG A 1 96 ? -2.215 30.537 3.960 1.00 13.41 89 ARG A C 1
ATOM 704 O O . ARG A 1 96 ? -1.247 29.826 3.664 1.00 13.61 89 ARG A O 1
ATOM 712 N N . VAL A 1 97 ? -3.392 30.477 3.354 1.00 13.09 90 VAL A N 1
ATOM 713 C CA . VAL A 1 97 ? -3.609 29.789 2.087 1.00 12.97 90 VAL A CA 1
ATOM 714 C C . VAL A 1 97 ? -4.282 30.811 1.185 1.00 12.95 90 VAL A C 1
ATOM 715 O O . VAL A 1 97 ? -5.396 31.257 1.464 1.00 12.98 90 VAL A O 1
ATOM 719 N N . VAL A 1 98 ? -3.585 31.219 0.125 1.00 13.63 91 VAL A N 1
ATOM 720 C CA . VAL A 1 98 ? -4.089 32.273 -0.759 1.00 13.87 91 VAL A CA 1
ATOM 721 C C . VAL A 1 98 ? -4.668 31.656 -2.026 1.00 14.34 91 VAL A C 1
ATOM 722 O O . VAL A 1 98 ? -3.989 30.873 -2.691 1.00 14.38 91 VAL A O 1
ATOM 726 N N . VAL A 1 99 ? -5.911 32.016 -2.341 1.00 14.91 92 VAL A N 1
ATOM 727 C CA . VAL A 1 99 ? -6.620 31.465 -3.507 1.00 15.81 92 VAL A CA 1
ATOM 728 C C . VAL A 1 99 ? -6.927 32.511 -4.582 1.00 16.89 92 VAL A C 1
ATOM 729 O O . VAL A 1 99 ? -7.011 33.716 -4.296 1.00 17.36 92 VAL A O 1
ATOM 733 N N . ASP A 1 100 ? -7.089 32.035 -5.816 1.00 18.56 93 ASP A N 1
ATOM 734 C CA . ASP A 1 100 ? -7.471 32.897 -6.935 1.00 20.41 93 ASP A CA 1
ATOM 735 C C . ASP A 1 100 ? -8.964 33.233 -6.914 1.00 21.52 93 ASP A C 1
ATOM 736 O O . ASP A 1 100 ? -9.723 32.650 -6.137 1.00 21.26 93 ASP A O 1
ATOM 741 N N . GLU A 1 101 ? -9.379 34.174 -7.761 1.00 22.99 94 GLU A N 1
ATOM 742 C CA . GLU A 1 101 ? -10.769 34.653 -7.748 1.00 24.60 94 GLU A CA 1
ATOM 743 C C . GLU A 1 101 ? -11.782 33.572 -8.133 1.00 23.83 94 GLU A C 1
ATOM 744 O O . GLU A 1 101 ? -12.918 33.591 -7.658 1.00 24.29 94 GLU A O 1
ATOM 750 N N . GLY A 1 102 ? -11.357 32.628 -8.972 1.00 23.71 95 GLY A N 1
ATOM 751 C CA . GLY A 1 102 ? -12.196 31.505 -9.394 1.00 23.12 95 GLY A CA 1
ATOM 752 C C . GLY A 1 102 ? -12.578 30.559 -8.270 1.00 22.74 95 GLY A C 1
ATOM 753 O O . GLY A 1 102 ? -13.630 29.922 -8.319 1.00 22.77 95 GLY A O 1
ATOM 754 N N . ALA A 1 103 ? -11.718 30.467 -7.258 1.00 21.73 96 ALA A N 1
ATOM 755 C CA . ALA A 1 103 ? -11.959 29.607 -6.098 1.00 21.08 96 ALA A CA 1
ATOM 756 C C . ALA A 1 103 ? -12.969 30.184 -5.101 1.00 20.54 96 ALA A C 1
ATOM 757 O O . ALA A 1 103 ? -13.582 29.443 -4.325 1.00 20.31 96 ALA A O 1
ATOM 759 N N . VAL A 1 104 ? -13.139 31.502 -5.125 1.00 20.02 97 VAL A N 1
ATOM 760 C CA . VAL A 1 104 ? -13.894 32.221 -4.089 1.00 19.69 97 VAL A CA 1
ATOM 761 C C . VAL A 1 104 ? -15.361 31.783 -3.923 1.00 19.78 97 VAL A C 1
ATOM 762 O O . VAL A 1 104 ? -15.769 31.406 -2.814 1.00 19.24 97 VAL A O 1
ATOM 766 N N . PRO A 1 105 ? -16.155 31.821 -5.012 1.00 19.43 98 PRO A N 1
ATOM 767 C CA . PRO A 1 105 ? -17.575 31.504 -4.829 1.00 19.64 98 PRO A CA 1
ATOM 768 C C . PRO A 1 105 ? -17.818 30.076 -4.328 1.00 19.14 98 PRO A C 1
ATOM 769 O O . PRO A 1 105 ? -18.749 29.849 -3.556 1.00 19.35 98 PRO A O 1
ATOM 773 N N . HIS A 1 106 ? -16.971 29.135 -4.737 1.00 19.13 99 HIS A N 1
ATOM 774 C CA . HIS A 1 106 ? -17.082 27.753 -4.277 1.00 18.76 99 HIS A CA 1
ATOM 775 C C . HIS A 1 106 ? -16.868 27.653 -2.766 1.00 18.43 99 HIS A C 1
ATOM 776 O O . HIS A 1 106 ? -17.665 27.033 -2.061 1.00 17.64 99 HIS A O 1
ATOM 783 N N . ILE A 1 107 ? -15.799 28.285 -2.280 1.00 17.68 100 ILE A N 1
ATOM 784 C CA . ILE A 1 107 ? -15.462 28.277 -0.850 1.00 17.67 100 ILE A CA 1
ATOM 785 C C . ILE A 1 107 ? -16.541 28.954 0.008 1.00 18.30 100 ILE A C 1
ATOM 786 O O . ILE A 1 107 ? -16.886 28.469 1.089 1.00 18.32 100 ILE A O 1
ATOM 791 N N . LEU A 1 108 ? -17.081 30.070 -0.477 1.00 18.61 101 LEU A N 1
ATOM 792 C CA . LEU A 1 108 ? -18.147 30.759 0.246 1.00 19.16 101 LEU A CA 1
ATOM 793 C C . LEU A 1 108 ? -19.466 29.970 0.263 1.00 19.73 101 LEU A C 1
ATOM 794 O O . LEU A 1 108 ? -20.365 30.267 1.061 1.00 19.80 101 LEU A O 1
ATOM 799 N N . ASN A 1 109 ? -19.557 28.970 -0.614 1.00 20.10 102 ASN A N 1
ATOM 800 C CA . ASN A 1 109 ? -20.714 28.065 -0.698 1.00 20.92 102 ASN A CA 1
ATOM 801 C C . ASN A 1 109 ? -20.498 26.741 0.057 1.00 20.41 102 ASN A C 1
ATOM 802 O O . ASN A 1 109 ? -21.344 25.844 -0.002 1.00 20.72 102 ASN A O 1
ATOM 807 N N . GLY A 1 110 ? -19.375 26.621 0.769 1.00 19.73 103 GLY A N 1
ATOM 808 C CA . GLY A 1 110 ? -19.122 25.439 1.603 1.00 18.97 103 GLY A CA 1
ATOM 809 C C . GLY A 1 110 ? -18.161 24.400 1.043 1.00 18.48 103 GLY A C 1
ATOM 810 O O . GLY A 1 110 ? -17.985 23.326 1.636 1.00 18.63 103 GLY A O 1
ATOM 811 N N . ALA A 1 111 ? -17.532 24.708 -0.089 1.00 17.55 104 ALA A N 1
ATOM 812 C CA . ALA A 1 111 ? -16.551 23.806 -0.687 1.00 17.25 104 ALA A CA 1
ATOM 813 C C . ALA A 1 111 ? -15.208 23.868 0.031 1.00 16.53 104 ALA A C 1
ATOM 814 O O . ALA A 1 111 ? -14.824 24.917 0.563 1.00 16.91 104 ALA A O 1
ATOM 816 N N . ASP A 1 112 ? -14.491 22.748 0.038 1.00 15.93 105 ASP A N 1
ATOM 817 C CA . ASP A 1 112 ? -13.139 22.714 0.574 1.00 15.14 105 ASP A CA 1
ATOM 818 C C . ASP A 1 112 ? -12.185 23.372 -0.419 1.00 14.50 105 ASP A C 1
ATOM 819 O O . ASP A 1 112 ? -12.560 23.628 -1.562 1.00 14.26 105 ASP A O 1
ATOM 824 N N . VAL A 1 113 ? -10.970 23.670 0.022 1.00 14.14 106 VAL A N 1
ATOM 825 C CA . VAL A 1 113 ? -10.001 24.316 -0.874 1.00 13.57 106 VAL A CA 1
ATOM 826 C C . VAL A 1 113 ? -9.248 23.276 -1.686 1.00 13.37 106 VAL A C 1
ATOM 827 O O . VAL A 1 113 ? -8.622 22.373 -1.128 1.00 13.17 106 VAL A O 1
ATOM 831 N N . MET A 1 114 ? -9.311 23.417 -3.008 1.00 13.31 107 MET A N 1
ATOM 832 C CA . MET A 1 114 ? -8.636 22.499 -3.920 1.00 13.93 107 MET A CA 1
ATOM 833 C C . MET A 1 114 ? -7.310 23.094 -4.389 1.00 14.06 107 MET A C 1
ATOM 834 O O . MET A 1 114 ? -7.227 24.295 -4.641 1.00 14.49 107 MET A O 1
ATOM 839 N N . ALA A 1 115 ? -6.290 22.247 -4.515 1.00 14.89 108 ALA A N 1
ATOM 840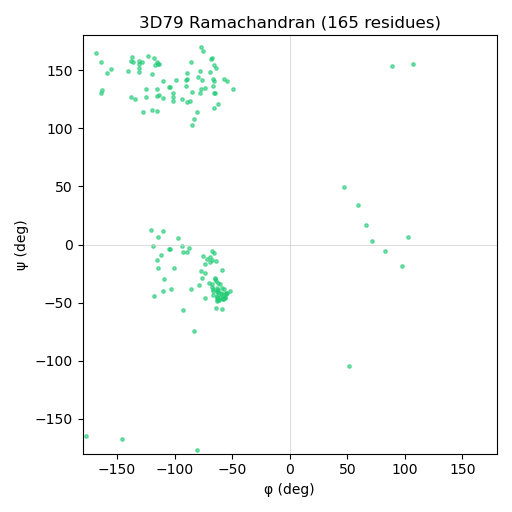 C CA . ALA A 1 115 ? -4.944 22.691 -4.901 1.00 15.22 108 ALA A CA 1
ATOM 841 C C . ALA A 1 115 ? -4.851 23.560 -6.170 1.00 15.70 108 ALA A C 1
ATOM 842 O O . ALA A 1 115 ? -4.053 24.501 -6.192 1.00 15.76 108 ALA A O 1
ATOM 844 N N . PRO A 1 116 ? -5.632 23.251 -7.234 1.00 15.68 109 PRO A N 1
ATOM 845 C CA . PRO A 1 116 ? -5.514 24.108 -8.432 1.00 15.93 109 PRO A CA 1
ATOM 846 C C . PRO A 1 116 ? -5.813 25.599 -8.225 1.00 15.84 109 PRO A C 1
ATOM 847 O O . PRO A 1 116 ? -5.344 26.424 -9.016 1.00 16.24 109 PRO A O 1
ATOM 851 N N . GLY A 1 117 ? -6.561 25.936 -7.177 1.00 15.52 110 GLY A N 1
ATOM 852 C CA . GLY A 1 117 ? -6.969 27.320 -6.904 1.00 15.90 110 GLY A CA 1
ATOM 853 C C . GLY A 1 117 ? -6.048 28.086 -5.970 1.00 15.56 110 GLY A C 1
ATOM 854 O O . GLY A 1 117 ? -6.294 29.258 -5.682 1.00 15.64 110 GLY A O 1
ATOM 855 N N . ILE A 1 118 ? -5.007 27.420 -5.488 1.00 15.63 111 ILE A N 1
ATOM 856 C CA . ILE A 1 118 ? -4.068 28.024 -4.538 1.00 15.53 111 ILE A CA 1
ATOM 857 C C . ILE A 1 118 ? -2.932 28.726 -5.275 1.00 15.57 111 ILE A C 1
ATOM 858 O O . ILE A 1 118 ? -2.211 28.099 -6.056 1.00 15.88 111 ILE A O 1
ATOM 863 N N . VAL A 1 119 ? -2.771 30.021 -4.996 1.00 15.59 112 VAL A N 1
ATOM 864 C CA . VAL A 1 119 ? -1.719 30.836 -5.621 1.00 15.87 112 VAL A CA 1
ATOM 865 C C . VAL A 1 119 ? -0.500 31.046 -4.710 1.00 16.19 112 VAL A C 1
ATOM 866 O O . VAL A 1 119 ? 0.591 31.387 -5.185 1.00 16.71 112 VAL A O 1
ATOM 870 N N . ASP A 1 120 ? -0.691 30.854 -3.406 1.00 15.81 113 ASP A N 1
ATOM 871 C CA . ASP A 1 120 ? 0.398 30.960 -2.436 1.00 15.63 113 ASP A CA 1
ATOM 872 C C . ASP A 1 120 ? -0.045 30.314 -1.136 1.00 15.60 113 ASP A C 1
ATOM 873 O O . ASP A 1 120 ? -1.238 30.191 -0.878 1.00 15.54 113 ASP A O 1
ATOM 878 N N . ALA A 1 121 ? 0.930 29.898 -0.334 1.00 15.83 114 ALA A N 1
ATOM 879 C CA . ALA A 1 121 ? 0.680 29.326 0.981 1.00 16.08 114 ALA A CA 1
ATOM 880 C C . ALA A 1 121 ? 1.920 29.521 1.836 1.00 16.45 114 ALA A C 1
ATOM 881 O O . ALA A 1 121 ? 3.032 29.603 1.317 1.00 16.46 114 ALA A O 1
ATOM 883 N N . ASP A 1 122 ? 1.722 29.620 3.142 1.00 16.86 115 ASP A N 1
ATOM 884 C CA . ASP A 1 122 ? 2.834 29.684 4.080 1.00 17.73 115 ASP A CA 1
ATOM 885 C C . ASP A 1 122 ? 3.589 28.357 4.062 1.00 18.21 115 ASP A C 1
ATOM 886 O O . ASP A 1 122 ? 3.028 27.318 4.393 1.00 18.11 115 ASP A O 1
ATOM 891 N N . GLU A 1 123 ? 4.862 28.394 3.673 1.00 19.39 116 GLU A N 1
ATOM 892 C CA . GLU A 1 123 ? 5.665 27.164 3.605 1.00 20.54 116 GLU A CA 1
ATOM 893 C C . GLU A 1 123 ? 5.869 26.512 4.980 1.00 20.64 116 GLU A C 1
ATOM 894 O O . GLU A 1 123 ? 6.257 25.346 5.074 1.00 21.35 116 GLU A O 1
ATOM 900 N N . GLY A 1 124 ? 5.569 27.261 6.040 1.00 20.85 117 GLY A N 1
ATOM 901 C CA . GLY A 1 124 ? 5.641 26.743 7.404 1.00 20.68 117 GLY A CA 1
ATOM 902 C C . GLY A 1 124 ? 4.521 25.779 7.757 1.00 20.57 117 GLY A C 1
ATOM 903 O O . GLY A 1 124 ? 4.619 25.045 8.743 1.00 21.11 117 GLY A O 1
ATOM 904 N N . ILE A 1 125 ? 3.458 25.781 6.951 1.00 20.05 118 ILE A N 1
ATOM 905 C CA . ILE A 1 125 ? 2.292 24.917 7.155 1.00 19.18 118 ILE A CA 1
ATOM 906 C C . ILE A 1 125 ? 2.648 23.433 7.007 1.00 19.43 118 ILE A C 1
ATOM 907 O O . ILE A 1 125 ? 3.289 23.033 6.030 1.00 19.36 118 ILE A O 1
ATOM 912 N N . LYS A 1 126 ? 2.233 22.633 7.986 1.00 19.56 119 LYS A N 1
ATOM 913 C CA . LYS A 1 126 ? 2.328 21.173 7.907 1.00 19.97 119 LYS A CA 1
ATOM 914 C C . LYS A 1 126 ? 0.934 20.572 7.856 1.00 20.04 119 LYS A C 1
ATOM 915 O O . LYS A 1 126 ? -0.022 21.181 8.337 1.00 19.48 119 LYS A O 1
ATOM 921 N N . GLU A 1 127 ? 0.817 19.372 7.284 1.00 20.14 120 GLU A N 1
ATOM 922 C CA . GLU A 1 127 ? -0.448 18.633 7.314 1.00 21.00 120 GLU A CA 1
ATOM 923 C C . GLU A 1 127 ? -0.971 18.601 8.741 1.00 20.33 120 GLU A C 1
ATOM 924 O O . GLU A 1 127 ? -0.209 18.339 9.673 1.00 20.55 120 GLU A O 1
ATOM 930 N N . GLY A 1 128 ? -2.258 18.892 8.907 1.00 19.56 121 GLY A N 1
ATOM 931 C CA . GLY A 1 128 ? -2.894 18.876 10.222 1.00 19.04 121 GLY A CA 1
ATOM 932 C C . GLY A 1 128 ? -2.998 20.237 10.882 1.00 18.34 121 GLY A C 1
ATOM 933 O O . GLY A 1 128 ? -3.788 20.412 11.812 1.00 18.59 121 GLY A O 1
ATOM 934 N N . ASP A 1 129 ? -2.197 21.191 10.402 1.00 17.85 122 ASP A N 1
ATOM 935 C CA . ASP A 1 129 ? -2.189 22.564 10.933 1.00 17.49 122 ASP A CA 1
ATOM 936 C C . ASP A 1 129 ? -3.494 23.281 10.636 1.00 16.80 122 ASP A C 1
ATOM 937 O O . ASP A 1 129 ? -4.067 23.115 9.552 1.00 16.58 122 ASP A O 1
ATOM 942 N N . PHE A 1 130 ? -3.954 24.092 11.590 1.00 16.16 123 PHE A N 1
ATOM 943 C CA . PHE A 1 130 ? -5.018 25.057 11.342 1.00 15.80 123 PHE A CA 1
ATOM 944 C C . PHE A 1 130 ? -4.483 26.103 10.375 1.00 14.89 123 PHE A C 1
ATOM 945 O O . PHE A 1 130 ? -3.354 26.574 10.525 1.00 14.69 123 PHE A O 1
ATOM 953 N N . VAL A 1 131 ? -5.297 26.470 9.391 1.00 14.01 124 VAL A N 1
ATOM 954 C CA . VAL A 1 131 ? -4.911 27.490 8.413 1.00 13.36 124 VAL A CA 1
ATOM 955 C C . VAL A 1 131 ? -6.083 28.435 8.168 1.00 12.99 124 VAL A C 1
ATOM 956 O O . VAL A 1 131 ? -7.225 28.106 8.483 1.00 12.79 124 VAL A O 1
ATOM 960 N N . PHE A 1 132 ? -5.807 29.617 7.620 1.00 12.44 125 PHE A N 1
ATOM 961 C CA . PHE A 1 132 ? -6.885 30.440 7.092 1.00 12.73 125 PHE A CA 1
ATOM 962 C C . PHE A 1 132 ? -6.732 30.598 5.588 1.00 12.58 125 PHE A C 1
ATOM 963 O O . PHE A 1 132 ? -5.633 30.450 5.045 1.00 12.38 125 PHE A O 1
ATOM 971 N N . VAL A 1 133 ? -7.849 30.898 4.935 1.00 12.51 126 VAL A N 1
ATOM 972 C CA . VAL A 1 133 ? -7.918 31.004 3.486 1.00 12.76 126 VAL A CA 1
ATOM 973 C C . VAL A 1 133 ? -8.247 32.448 3.139 1.00 13.24 126 VAL A C 1
ATOM 974 O O . VAL A 1 133 ? -9.208 33.002 3.661 1.00 13.23 126 VAL A O 1
ATOM 978 N N . VAL A 1 134 ? -7.439 33.050 2.267 1.00 14.04 127 VAL A N 1
ATOM 979 C CA . VAL A 1 134 ? -7.674 34.432 1.827 1.00 14.92 127 VAL A CA 1
ATOM 980 C C . VAL A 1 134 ? -7.614 34.519 0.313 1.00 15.27 127 VAL A C 1
ATOM 981 O O . VAL A 1 134 ? -6.865 33.773 -0.315 1.00 15.14 127 VAL A O 1
ATOM 985 N N . GLU A 1 135 ? -8.385 35.437 -0.263 1.00 16.18 128 GLU A N 1
ATOM 986 C CA . GLU A 1 135 ? -8.347 35.657 -1.709 1.00 17.30 128 GLU A CA 1
ATOM 987 C C . GLU A 1 135 ? -7.291 36.701 -2.062 1.00 18.43 128 GLU A C 1
ATOM 988 O O . GLU A 1 135 ? -7.043 37.624 -1.288 1.00 17.90 128 GLU A O 1
ATOM 994 N N . GLU A 1 136 ? -6.679 36.543 -3.231 1.00 19.83 129 GLU A N 1
ATOM 995 C CA . GLU A 1 136 ? -5.442 37.259 -3.550 1.00 22.23 129 GLU A CA 1
ATOM 996 C C . GLU A 1 136 ? -5.569 38.772 -3.818 1.00 22.89 129 GLU A C 1
ATOM 997 O O . GLU A 1 136 ? -4.559 39.477 -3.834 1.00 23.25 129 GLU A O 1
ATOM 1003 N N . LYS A 1 137 ? -6.784 39.279 -4.000 1.00 24.39 130 LYS A N 1
ATOM 1004 C CA . LYS A 1 137 ? -6.946 40.710 -4.293 1.00 25.38 130 LYS A CA 1
ATOM 1005 C C . LYS A 1 137 ? -6.948 41.605 -3.045 1.00 25.69 130 LYS A C 1
ATOM 1006 O O . LYS A 1 137 ? -5.961 42.302 -2.788 1.00 25.64 130 LYS A O 1
ATOM 1012 N N . TYR A 1 138 ? -8.039 41.590 -2.279 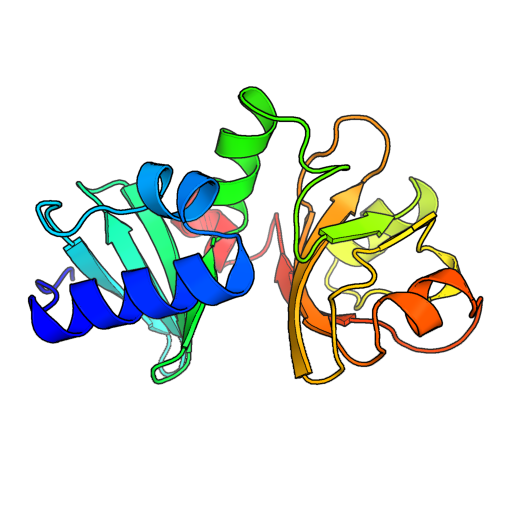1.00 25.92 131 TYR A N 1
ATOM 1013 C CA . TYR A 1 138 ? -8.136 42.411 -1.067 1.00 26.28 131 TYR A CA 1
ATOM 1014 C C . TYR A 1 138 ? -7.581 41.699 0.154 1.00 25.63 131 TYR A C 1
ATOM 1015 O O . TYR A 1 138 ? -7.536 42.269 1.252 1.00 25.79 131 TYR A O 1
ATOM 1024 N N . GLY A 1 139 ? -7.163 40.448 -0.030 1.00 24.39 132 GLY A N 1
ATOM 1025 C CA . GLY A 1 139 ? -6.690 39.650 1.085 1.00 23.19 132 GLY A CA 1
ATOM 1026 C C . GLY A 1 139 ? -7.771 39.501 2.133 1.00 22.05 132 GLY A C 1
ATOM 1027 O O . GLY A 1 139 ? -7.478 39.466 3.330 1.00 22.68 132 GLY A O 1
ATOM 1028 N N . ARG A 1 140 ? -9.024 39.431 1.680 1.00 20.69 133 ARG A N 1
ATOM 1029 C CA . ARG A 1 140 ? -10.146 39.174 2.572 1.00 19.15 133 ARG A CA 1
ATOM 1030 C C . ARG A 1 140 ? -10.162 37.689 2.904 1.00 17.96 133 ARG A C 1
ATOM 1031 O O . ARG A 1 140 ? -10.009 36.857 2.011 1.00 16.96 133 ARG A O 1
ATOM 1039 N N . PRO A 1 141 ? -10.331 37.356 4.192 1.00 17.26 134 PRO A N 1
ATOM 1040 C CA . PRO A 1 141 ? -10.400 35.941 4.552 1.00 16.57 134 PRO A CA 1
ATOM 1041 C C . PRO A 1 141 ? -11.755 35.345 4.199 1.00 16.11 134 PRO A C 1
ATOM 1042 O O . PRO A 1 141 ? -12.790 36.008 4.342 1.00 16.72 134 PRO A O 1
ATOM 1046 N N . LEU A 1 142 ? -11.735 34.102 3.726 1.00 15.27 135 LEU A N 1
ATOM 1047 C CA . LEU A 1 142 ? -12.942 33.418 3.288 1.00 14.67 135 LEU A CA 1
ATOM 1048 C C . LEU A 1 142 ? -13.318 32.312 4.262 1.00 14.07 135 LEU A C 1
ATOM 1049 O O . LEU A 1 142 ? -14.494 31.978 4.414 1.00 14.15 135 LEU A O 1
ATOM 1054 N N . ALA A 1 143 ? -12.310 31.739 4.908 1.00 13.66 136 ALA A N 1
ATOM 1055 C CA . ALA A 1 143 ? -12.509 30.492 5.648 1.00 13.03 136 ALA A CA 1
ATOM 1056 C C . ALA A 1 143 ? -11.332 30.156 6.542 1.00 12.96 136 ALA A C 1
ATOM 1057 O O . ALA A 1 143 ? -10.240 30.701 6.388 1.00 12.72 136 ALA A O 1
ATOM 1059 N N . ILE A 1 144 ? -11.574 29.233 7.470 1.00 12.55 137 ILE A N 1
ATOM 1060 C CA . ILE A 1 144 ? -10.513 28.621 8.247 1.00 12.57 137 ILE A CA 1
ATOM 1061 C C . ILE A 1 144 ? -10.680 27.110 8.151 1.00 12.57 137 ILE A C 1
ATOM 1062 O O . ILE A 1 144 ? -11.783 26.618 7.859 1.00 12.54 137 ILE A O 1
ATOM 1067 N N . GLY A 1 145 ? -9.595 26.384 8.377 1.00 12.68 138 GLY A N 1
ATOM 1068 C CA . GLY A 1 145 ? -9.645 24.930 8.254 1.00 13.37 138 GLY A CA 1
ATOM 1069 C C . GLY A 1 145 ? -8.367 24.215 8.614 1.00 13.76 138 GLY A C 1
ATOM 1070 O O . GLY A 1 145 ? -7.466 24.780 9.238 1.00 13.51 138 GLY A O 1
ATOM 1071 N N . ILE A 1 146 ? -8.307 22.949 8.214 1.00 14.09 139 ILE A N 1
ATOM 1072 C CA . ILE A 1 146 ? -7.186 22.081 8.512 1.00 15.13 139 ILE A CA 1
ATOM 1073 C C . ILE A 1 146 ? -6.461 21.739 7.221 1.00 14.90 139 ILE A C 1
ATOM 1074 O O . ILE A 1 146 ? -7.086 21.298 6.245 1.00 15.12 139 ILE A O 1
ATOM 1079 N N . ALA A 1 147 ? -5.147 21.949 7.222 1.00 15.10 140 ALA A N 1
ATOM 1080 C CA . ALA A 1 147 ? -4.307 21.624 6.076 1.00 15.38 140 ALA A CA 1
ATOM 1081 C C . ALA A 1 147 ? -4.268 20.121 5.832 1.00 15.69 140 ALA A C 1
ATOM 1082 O O . ALA A 1 147 ? -4.043 19.338 6.758 1.00 16.06 140 ALA A O 1
ATOM 1084 N N . LEU A 1 148 ? -4.508 19.733 4.581 1.00 16.25 141 LEU A N 1
ATOM 1085 C CA . LEU A 1 148 ? -4.406 18.327 4.156 1.00 16.56 141 LEU A CA 1
ATOM 1086 C C . LEU A 1 148 ? -3.120 18.095 3.368 1.00 16.86 141 LEU A C 1
ATOM 1087 O O . LEU A 1 148 ? -2.805 16.962 2.966 1.00 17.53 141 LEU A O 1
ATOM 1092 N N . MET A 1 149 ? -2.384 19.182 3.145 1.00 17.13 142 MET A N 1
ATOM 1093 C CA . MET A 1 149 ? -1.078 19.169 2.498 1.00 17.21 142 MET A CA 1
ATOM 1094 C C . MET A 1 149 ? -0.168 20.127 3.263 1.00 17.41 142 MET A C 1
ATOM 1095 O O . MET A 1 149 ? -0.650 21.037 3.937 1.00 17.50 142 MET A O 1
ATOM 1100 N N . SER A 1 150 ? 1.144 19.947 3.145 1.00 17.58 143 SER A N 1
ATOM 1101 C CA . SER A 1 150 ? 2.076 20.957 3.639 1.00 17.79 143 SER A CA 1
ATOM 1102 C C . SER A 1 150 ? 1.944 22.219 2.779 1.00 17.90 143 SER A C 1
ATOM 1103 O O . SER A 1 150 ? 1.432 22.159 1.656 1.00 17.54 143 SER A O 1
ATOM 1106 N N . GLY A 1 151 ? 2.407 23.353 3.301 1.00 17.63 144 GLY A N 1
ATOM 1107 C CA . GLY A 1 151 ? 2.425 24.603 2.539 1.00 17.97 144 GLY A CA 1
ATOM 1108 C C . GLY A 1 151 ? 3.205 24.487 1.240 1.00 18.21 144 GLY A C 1
ATOM 1109 O O . GLY A 1 151 ? 2.770 24.986 0.199 1.00 18.06 144 GLY A O 1
ATOM 1110 N N . LYS A 1 152 ? 4.361 23.826 1.302 1.00 18.78 145 LYS A N 1
ATOM 1111 C CA . LYS A 1 152 ? 5.179 23.578 0.113 1.00 19.66 145 LYS A CA 1
ATOM 1112 C C . LYS A 1 152 ? 4.415 22.781 -0.941 1.00 18.97 145 LYS A C 1
ATOM 1113 O O . LYS A 1 152 ? 4.442 23.118 -2.128 1.00 18.92 145 LYS A O 1
ATOM 1119 N N . VAL A 1 153 ? 3.737 21.726 -0.498 1.00 18.34 146 VAL A N 1
ATOM 1120 C CA . VAL A 1 153 ? 2.977 20.872 -1.410 1.00 18.08 146 VAL A CA 1
ATOM 1121 C C . VAL A 1 153 ? 1.796 21.638 -2.016 1.00 17.72 146 VAL A C 1
ATOM 1122 O O . VAL A 1 153 ? 1.497 21.491 -3.205 1.00 17.80 146 VAL A O 1
ATOM 1126 N N . MET A 1 154 ? 1.157 22.489 -1.209 1.00 17.20 147 MET A N 1
ATOM 1127 C CA . MET A 1 154 ? 0.080 23.358 -1.695 1.00 16.74 147 MET A CA 1
ATOM 1128 C C . MET A 1 154 ? 0.521 24.249 -2.857 1.00 17.03 147 MET A C 1
ATOM 1129 O O . MET A 1 154 ? -0.256 24.492 -3.780 1.00 17.03 147 MET A O 1
ATOM 1134 N N . LYS A 1 155 ? 1.758 24.742 -2.798 1.00 16.82 148 LYS A N 1
ATOM 1135 C CA . LYS A 1 155 ? 2.302 25.600 -3.850 1.00 17.47 148 LYS A CA 1
ATOM 1136 C C . LYS A 1 155 ? 2.713 24.834 -5.111 1.00 17.55 148 LYS A C 1
ATOM 1137 O O . LYS A 1 155 ? 2.681 25.382 -6.215 1.00 17.83 148 LYS A O 1
ATOM 1143 N N . GLU A 1 156 ? 3.094 23.573 -4.928 1.00 17.76 149 GLU A N 1
ATOM 1144 C CA . GLU A 1 156 ? 3.630 22.717 -5.989 1.00 18.31 149 GLU A CA 1
ATOM 1145 C C . GLU A 1 156 ? 2.542 22.005 -6.795 1.00 18.12 149 GLU A C 1
ATOM 1146 O O . GLU A 1 156 ? 2.664 21.843 -8.016 1.00 18.09 149 GLU A O 1
ATOM 1152 N N . LYS A 1 157 ? 1.494 21.569 -6.105 1.00 17.56 150 LYS A N 1
ATOM 1153 C CA . LYS A 1 157 ? 0.461 20.736 -6.724 1.00 17.57 150 LYS A CA 1
ATOM 1154 C C . LYS A 1 157 ? -0.673 21.547 -7.327 1.00 16.76 150 LYS A C 1
ATOM 1155 O O . LYS A 1 157 ? -1.094 22.561 -6.769 1.00 16.84 150 LYS A O 1
ATOM 1161 N N . ASN A 1 158 ? -1.157 21.095 -8.481 1.00 16.42 151 ASN A N 1
ATOM 1162 C CA . ASN A 1 158 ? -2.358 21.671 -9.077 1.00 15.84 151 ASN A CA 1
ATOM 1163 C C . ASN A 1 158 ? -3.543 20.696 -9.022 1.00 15.86 151 ASN A C 1
ATOM 1164 O O . ASN A 1 158 ? -4.566 20.930 -9.663 1.00 15.78 151 ASN A O 1
ATOM 1169 N N . ARG A 1 159 ? -3.390 19.618 -8.249 1.00 15.78 152 ARG A N 1
ATOM 1170 C CA . ARG A 1 159 ? -4.443 18.617 -8.043 1.00 15.63 152 ARG A CA 1
ATOM 1171 C C . ARG A 1 159 ? -4.478 18.147 -6.598 1.00 15.68 152 ARG A C 1
ATOM 1172 O O . ARG A 1 159 ? -3.447 18.123 -5.924 1.00 16.11 152 ARG A O 1
ATOM 1180 N N . GLY A 1 160 ? -5.666 17.773 -6.127 1.00 15.77 153 GLY A N 1
ATOM 1181 C CA . GLY A 1 160 ? -5.839 17.262 -4.767 1.00 16.05 153 GLY A CA 1
ATOM 1182 C C . GLY A 1 160 ? -6.535 18.255 -3.855 1.00 16.11 153 GLY A C 1
ATOM 1183 O O . GLY A 1 160 ? -6.508 19.458 -4.106 1.00 16.14 153 GLY A O 1
ATOM 1184 N N . LYS A 1 161 ? -7.183 17.749 -2.806 1.00 16.17 154 LYS A N 1
ATOM 1185 C CA . LYS A 1 161 ? -7.762 18.626 -1.779 1.00 16.35 154 LYS A CA 1
ATOM 1186 C C . LYS A 1 161 ? -6.686 19.141 -0.831 1.00 15.44 154 LYS A C 1
ATOM 1187 O O . LYS A 1 161 ? -5.892 18.360 -0.281 1.00 15.12 154 LYS A O 1
ATOM 1193 N N . ALA A 1 162 ? -6.694 20.456 -0.621 1.00 14.26 155 ALA A N 1
ATOM 1194 C CA . ALA A 1 162 ? -5.652 21.120 0.151 1.00 13.98 155 ALA A CA 1
ATOM 1195 C C . ALA A 1 162 ? -6.063 21.490 1.570 1.00 13.60 155 ALA A C 1
ATOM 1196 O O . ALA A 1 162 ? -5.248 21.409 2.492 1.00 13.66 155 ALA A O 1
ATOM 1198 N N . VAL A 1 163 ? -7.310 21.919 1.742 1.00 13.21 156 VAL A N 1
ATOM 1199 C CA . VAL A 1 163 ? -7.788 22.362 3.058 1.00 13.29 156 VAL A CA 1
ATOM 1200 C C . VAL A 1 163 ? -9.192 21.853 3.337 1.00 13.45 156 VAL A C 1
ATOM 1201 O O . VAL A 1 163 ? -10.097 22.062 2.533 1.00 13.20 156 VAL A O 1
ATOM 1205 N N . LYS A 1 164 ? -9.359 21.188 4.481 1.00 14.31 157 LYS A N 1
ATOM 1206 C CA . LYS A 1 164 ? -10.684 20.852 4.991 1.00 14.99 157 LYS A CA 1
ATOM 1207 C C . LYS A 1 164 ? -11.233 22.059 5.741 1.00 14.89 157 LYS A C 1
ATOM 1208 O O . LYS A 1 164 ? -10.757 22.377 6.835 1.00 15.16 157 LYS A O 1
ATOM 1214 N N . VAL A 1 165 ? -12.220 22.729 5.150 1.00 14.78 158 VAL A N 1
ATOM 1215 C CA . VAL A 1 165 ? -12.813 23.929 5.750 1.00 14.79 158 VAL A CA 1
ATOM 1216 C C . VAL A 1 165 ? -13.708 23.553 6.935 1.00 15.25 158 VAL A C 1
ATOM 1217 O O . VAL A 1 165 ? -14.492 22.601 6.854 1.00 15.27 158 VAL A O 1
ATOM 1221 N N . ILE A 1 166 ? -13.564 24.287 8.037 1.00 14.99 159 ILE A N 1
ATOM 1222 C CA . ILE A 1 166 ? -14.386 24.053 9.231 1.00 15.32 159 ILE A CA 1
ATOM 1223 C C . ILE A 1 166 ? -15.302 25.235 9.566 1.00 15.14 159 ILE A C 1
ATOM 1224 O O . ILE A 1 166 ? -16.217 25.113 10.382 1.00 15.13 159 ILE A O 1
ATOM 1229 N N . HIS A 1 167 ? -15.043 26.377 8.932 1.00 14.59 160 HIS A N 1
ATOM 1230 C CA . HIS A 1 167 ? -15.811 27.592 9.153 1.00 14.08 160 HIS A CA 1
ATOM 1231 C C . HIS A 1 167 ? -15.501 28.538 8.001 1.00 14.30 160 HIS A C 1
ATOM 1232 O O . HIS A 1 167 ? -14.336 28.739 7.656 1.00 13.74 160 HIS A O 1
ATOM 1239 N N . HIS A 1 168 ? -16.541 29.089 7.387 1.00 15.05 161 HIS A N 1
ATOM 1240 C CA . HIS A 1 168 ? -16.357 30.028 6.285 1.00 15.99 161 HIS A CA 1
ATOM 1241 C C . HIS A 1 168 ? -17.282 31.227 6.409 1.00 16.64 161 HIS A C 1
ATOM 1242 O O . HIS A 1 168 ? -18.314 31.158 7.084 1.00 16.51 161 HIS A O 1
ATOM 1249 N N . ALA A 1 169 ? -16.899 32.333 5.770 1.00 17.94 162 ALA A N 1
ATOM 1250 C CA . ALA A 1 169 ? -17.758 33.510 5.718 1.00 18.99 162 ALA A CA 1
ATOM 1251 C C . ALA A 1 169 ? -19.095 33.102 5.092 1.00 20.37 162 ALA A C 1
ATOM 1252 O O . ALA A 1 169 ? -19.127 32.275 4.174 1.00 20.81 162 ALA A O 1
ATOM 1254 N N . ARG A 1 170 ? -20.184 33.668 5.610 1.00 21.39 163 ARG A N 1
ATOM 1255 C CA . ARG A 1 170 ? -21.563 33.334 5.195 1.00 22.32 163 ARG A CA 1
ATOM 1256 C C . ARG A 1 170 ? -22.171 32.090 5.862 1.00 22.18 163 ARG A C 1
ATOM 1257 O O . ARG A 1 170 ? -23.350 31.799 5.641 1.00 22.84 163 ARG A O 1
ATOM 1265 N N . ASP A 1 171 ? -21.394 31.352 6.657 1.00 21.53 164 ASP A N 1
ATOM 1266 C CA . ASP A 1 171 ? -21.960 30.207 7.382 1.00 21.11 164 ASP A CA 1
ATOM 1267 C C . ASP A 1 171 ? -22.695 30.654 8.656 1.00 21.14 164 ASP A C 1
ATOM 1268 O O . ASP A 1 171 ? -22.816 31.854 8.919 1.00 20.86 164 ASP A O 1
ATOM 1273 N N . LYS A 1 172 ? -23.198 29.699 9.430 1.00 21.14 165 LYS A N 1
ATOM 1274 C CA . LYS A 1 172 ? -23.999 30.031 10.601 1.00 21.40 165 LYS A CA 1
ATOM 1275 C C . LYS A 1 172 ? -23.185 30.653 11.739 1.00 20.96 165 LYS A C 1
ATOM 1276 O O . LYS A 1 172 ? -23.688 31.508 12.469 1.00 20.90 165 LYS A O 1
ATOM 1282 N N . ILE A 1 173 ? -21.927 30.234 11.874 1.00 20.25 166 ILE A N 1
ATOM 1283 C CA . ILE A 1 173 ? -21.010 30.859 12.838 1.00 19.84 166 ILE A CA 1
ATOM 1284 C C . ILE A 1 173 ? -20.777 32.333 12.472 1.00 20.06 166 ILE A C 1
ATOM 1285 O O . ILE A 1 173 ? -20.819 33.217 13.338 1.00 19.31 166 ILE A O 1
ATOM 1290 N N . TRP A 1 174 ? -20.554 32.586 11.185 1.00 20.32 167 TRP A N 1
ATOM 1291 C CA . TRP A 1 174 ? -20.417 33.944 10.659 1.00 21.06 167 TRP A CA 1
ATOM 1292 C C . TRP A 1 174 ? -21.641 34.793 10.997 1.00 21.82 167 TRP A C 1
ATOM 1293 O O . TRP A 1 174 ? -21.505 35.920 11.464 1.00 21.54 167 TRP A O 1
ATOM 1304 N N . GLU A 1 175 ? -22.833 34.238 10.784 1.00 22.71 168 GLU A N 1
ATOM 1305 C CA . GLU A 1 175 ? -24.074 34.979 11.037 1.00 24.01 168 GLU A CA 1
ATOM 1306 C C . GLU A 1 175 ? -24.138 35.532 12.457 1.00 23.78 168 GLU A C 1
ATOM 1307 O O . GLU A 1 175 ? -24.547 36.680 12.664 1.00 23.97 168 GLU A O 1
ATOM 1313 N N . VAL A 1 176 ? -23.711 34.725 13.428 1.00 23.61 169 VAL A N 1
ATOM 1314 C CA . VAL A 1 176 ? -23.818 35.096 14.843 1.00 23.67 169 VAL A CA 1
ATOM 1315 C C . VAL A 1 176 ? -22.583 35.798 15.425 1.00 23.51 169 VAL A C 1
ATOM 1316 O O . VAL A 1 176 ? -22.621 36.257 16.566 1.00 23.87 169 VAL A O 1
ATOM 1320 N N . THR A 1 177 ? -21.502 35.878 14.651 1.00 23.24 170 THR A N 1
ATOM 1321 C CA . THR A 1 177 ? -20.260 36.513 15.124 1.00 22.93 170 THR A CA 1
ATOM 1322 C C . THR A 1 177 ? -19.872 37.800 14.379 1.00 23.52 170 THR A C 1
ATOM 1323 O O . THR A 1 177 ? -19.092 38.610 14.901 1.00 23.43 170 THR A O 1
ATOM 1327 N N . ALA A 1 178 ? -20.406 37.983 13.171 1.00 23.95 171 ALA A N 1
ATOM 1328 C CA . ALA A 1 178 ? -20.029 39.115 12.314 1.00 24.71 171 ALA A CA 1
ATOM 1329 C C . ALA A 1 178 ? -20.784 40.402 12.638 1.00 25.28 171 ALA A C 1
ATOM 1330 O O . ALA A 1 178 ? -21.983 40.376 12.923 1.00 26.09 171 ALA A O 1
#

InterPro domains:
  IPR002478 PUA domain [PF01472] (92-164)
  IPR002478 PUA domain [SM00359] (91-166)
  IPR004521 Uncharacterised domain CHP00451 [TIGR00451] (55-167)
  IPR015947 PUA-like superfamily [SSF88697] (91-171)
  IPR016437 MCT-1/Tma20 [PIRSF005067] (3-173)
  IPR016437 MCT-1/Tma20 [PTHR22798] (14-172)
  IPR022430 Conserved hypothetical protein CHP03684 [TIGR03684] (9-172)
  IPR036974 PUA domain superfamily [G3DSA:2.30.130.10] (82-175)
  IPR041366 Pre-PUA domain [PF17832] (6-78)

Sequence (167 aa):
IKHPLSKKDVKEIIAQLSQMFGEEIARKMLNKKDEVKVAEFDKTTEIILVNDKPMFIRRKDLIFPLVIALYNLSDEEDLRKWPRRVVVDEGAVPHILNGADVMAPGIVDADEGIKEGDFVFVVEEKYGRPLAIGIALMSGKVMKEKNRGKAVKVIHHARDKIWEVTA

Secondary structure (DSSP, 8-state):
--EEPPHHHHHHHHHHHHHHH-HHHHHHH--TTS-EEEEEEETTEEEEEETTEEEEEEETTEEEE-HHHHHHHTTTS-GGGSTTEEEE-GGGHHHHHTTPPEEGGGEEEE-TT--TT-EEEEEETTT--EEEEEEESS-HHHHHH-SSSEEEEEEEETTSHHHHHH-

B-factor: mean 21.21, std 7.06, range [12.38, 62.5]

CATH classification: 3.10.450.120 (+1 more: 2.30.130.10)

Radius of gyration: 15.17 Å; Cα contacts (8 Å, |Δi|>4): 358; chains: 1; bounding box: 30×29×43 Å